Protein AF-A0A672ZR53-F1 (afdb_monomer_lite)

Organism: NCBI:txid375764

Secondary structure (DSSP, 8-state):
----SSHHHHHHHHHHHHHHHH--SGGGHHHHHHHHHHHHHHTSHHHHHHHHHHHTT--

Structure (mmCIF, N/CA/C/O backbone):
data_AF-A0A672ZR53-F1
#
_entry.id   AF-A0A672ZR53-F1
#
loop_
_atom_site.group_PDB
_atom_site.id
_atom_site.type_symbol
_atom_site.label_atom_id
_atom_site.label_alt_id
_atom_site.label_comp_id
_atom_site.label_asym_id
_atom_site.label_entity_id
_atom_site.label_seq_id
_atom_site.pdbx_PDB_ins_code
_atom_site.Cartn_x
_atom_site.Cartn_y
_atom_site.Cartn_z
_atom_site.occupancy
_atom_site.B_iso_or_equiv
_atom_site.auth_seq_id
_atom_site.auth_comp_id
_atom_site.auth_asym_id
_atom_site.auth_atom_id
_atom_site.pdbx_PDB_model_num
ATOM 1 N N . MET A 1 1 ? 29.904 5.184 -6.123 1.00 44.59 1 MET A N 1
ATOM 2 C CA . MET A 1 1 ? 29.221 6.492 -6.230 1.00 44.59 1 MET A CA 1
ATOM 3 C C . MET A 1 1 ? 28.394 6.426 -7.511 1.00 44.59 1 MET A C 1
ATOM 5 O O . MET A 1 1 ? 29.010 6.286 -8.549 1.00 44.59 1 MET A O 1
ATOM 9 N N . SER A 1 2 ? 27.067 6.331 -7.559 1.00 45.84 2 SER A N 1
ATOM 10 C CA . SER A 1 2 ? 26.012 6.550 -6.567 1.00 45.84 2 SER A CA 1
ATOM 11 C C . SER A 1 2 ? 24.910 5.511 -6.809 1.00 45.84 2 SER A C 1
ATOM 13 O O . SER A 1 2 ? 24.177 5.579 -7.788 1.00 45.84 2 SER A O 1
ATOM 15 N N . LEU A 1 3 ? 24.833 4.519 -5.924 1.00 48.00 3 LEU A N 1
ATOM 16 C CA . LEU A 1 3 ? 23.902 3.386 -5.977 1.00 48.00 3 LEU A CA 1
ATOM 17 C C . LEU A 1 3 ? 22.564 3.786 -5.314 1.00 48.00 3 LEU A C 1
ATOM 19 O O . LEU A 1 3 ? 22.135 3.165 -4.353 1.00 48.00 3 LEU A O 1
ATOM 23 N N . PHE A 1 4 ? 21.987 4.910 -5.754 1.00 49.56 4 PHE A N 1
ATOM 24 C CA . PHE A 1 4 ? 20.885 5.621 -5.072 1.00 49.56 4 PHE A CA 1
ATOM 25 C C . PHE A 1 4 ? 19.623 5.785 -5.951 1.00 49.56 4 PHE A C 1
ATOM 27 O O . PHE A 1 4 ? 18.709 6.523 -5.606 1.00 49.56 4 PHE A O 1
ATOM 34 N N . CYS A 1 5 ? 19.575 5.167 -7.140 1.00 56.81 5 CYS A N 1
ATOM 35 C CA . CYS A 1 5 ? 18.546 5.495 -8.142 1.00 56.81 5 CYS A CA 1
ATOM 36 C C . CYS A 1 5 ? 17.317 4.569 -8.115 1.00 56.81 5 CYS A C 1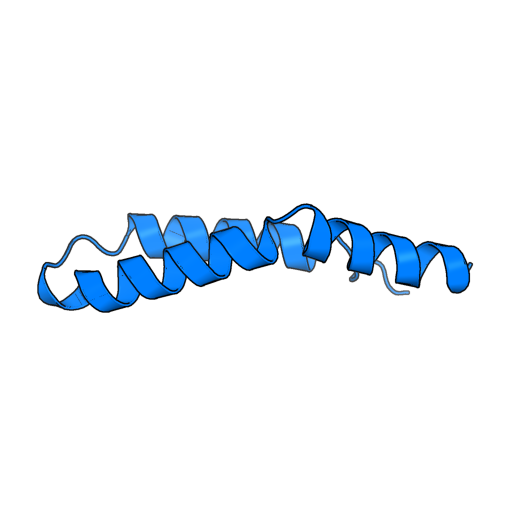
ATOM 38 O O . CYS A 1 5 ? 16.203 5.002 -8.403 1.00 56.81 5 CYS A O 1
ATOM 40 N N . GLU A 1 6 ? 17.483 3.299 -7.747 1.00 54.50 6 GLU A N 1
ATOM 41 C CA . GLU A 1 6 ? 16.394 2.316 -7.845 1.00 54.50 6 GLU A CA 1
ATOM 42 C C . GLU A 1 6 ? 15.896 1.850 -6.474 1.00 54.50 6 GLU A C 1
ATOM 44 O O . GLU A 1 6 ? 14.693 1.836 -6.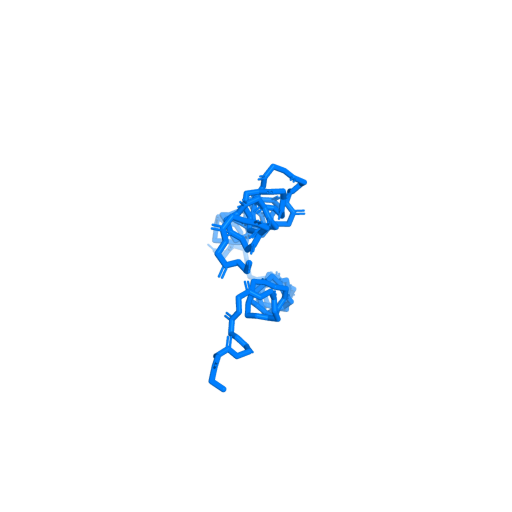202 1.00 54.50 6 GLU A O 1
ATOM 49 N N . THR A 1 7 ? 16.832 1.571 -5.564 1.00 58.94 7 THR A N 1
ATOM 50 C CA . THR A 1 7 ? 16.536 1.078 -4.217 1.00 58.94 7 THR A CA 1
ATOM 51 C C . THR A 1 7 ? 15.732 2.064 -3.387 1.00 58.94 7 THR A C 1
ATOM 53 O O . THR A 1 7 ? 14.898 1.632 -2.600 1.00 58.94 7 THR A O 1
ATOM 56 N N . ASP A 1 8 ? 15.923 3.372 -3.557 1.00 66.50 8 ASP A N 1
ATOM 57 C CA . ASP A 1 8 ? 15.230 4.366 -2.733 1.00 66.50 8 ASP A CA 1
ATOM 58 C C . ASP A 1 8 ? 13.766 4.540 -3.123 1.00 66.50 8 ASP A C 1
ATOM 60 O O . ASP A 1 8 ? 12.927 4.740 -2.248 1.00 66.50 8 ASP A O 1
ATOM 64 N N . THR A 1 9 ? 13.424 4.362 -4.402 1.00 69.25 9 THR A N 1
ATOM 65 C CA . THR A 1 9 ? 12.024 4.404 -4.847 1.00 69.25 9 THR A CA 1
ATOM 66 C C . THR A 1 9 ? 11.271 3.176 -4.346 1.00 69.25 9 THR A C 1
ATOM 68 O O . THR A 1 9 ? 10.180 3.296 -3.786 1.00 69.25 9 THR A O 1
ATOM 71 N N . GLU A 1 10 ? 11.865 1.987 -4.464 1.00 72.31 10 GLU A N 1
ATOM 72 C CA . GLU A 1 10 ? 11.247 0.761 -3.948 1.00 72.31 10 GLU A CA 1
ATOM 73 C C . GLU A 1 10 ? 11.158 0.760 -2.417 1.00 72.31 10 GLU A C 1
ATOM 75 O O . GLU A 1 10 ? 10.129 0.382 -1.848 1.00 72.31 10 GLU A O 1
ATOM 80 N N . ARG A 1 11 ? 12.190 1.274 -1.738 1.00 75.00 11 ARG A N 1
ATOM 81 C CA . ARG A 1 11 ? 12.210 1.434 -0.280 1.00 75.00 11 ARG A CA 1
ATOM 82 C C . ARG A 1 11 ? 11.194 2.471 0.194 1.00 75.00 11 ARG A C 1
ATOM 84 O O . ARG A 1 11 ? 10.497 2.214 1.175 1.00 75.00 11 ARG A O 1
ATOM 91 N N . ALA A 1 12 ? 11.039 3.590 -0.513 1.00 79.88 12 ALA A N 1
ATOM 92 C CA . ALA A 1 12 ? 10.018 4.595 -0.226 1.00 79.88 12 ALA A CA 1
ATOM 93 C C . ALA A 1 12 ? 8.598 4.033 -0.403 1.00 79.88 12 ALA A C 1
ATOM 95 O O . ALA A 1 12 ? 7.749 4.244 0.461 1.00 79.88 12 ALA A O 1
ATOM 96 N N . VAL A 1 13 ? 8.341 3.248 -1.458 1.00 80.06 13 VAL A N 1
ATOM 97 C CA . VAL A 1 13 ? 7.048 2.560 -1.649 1.00 80.06 13 VAL A CA 1
ATOM 98 C C . VAL A 1 13 ? 6.775 1.567 -0.515 1.00 80.06 13 VAL A C 1
ATOM 100 O O . VAL A 1 13 ? 5.649 1.497 -0.018 1.00 80.06 13 VAL A O 1
ATOM 103 N N . GLY A 1 14 ? 7.791 0.824 -0.067 1.00 82.00 14 GLY A N 1
ATOM 104 C CA . GLY A 1 14 ? 7.678 -0.080 1.080 1.00 82.00 14 GLY A CA 1
ATOM 105 C C . GLY A 1 14 ? 7.293 0.644 2.375 1.00 82.00 14 GLY A C 1
ATOM 106 O O . GLY A 1 14 ? 6.369 0.215 3.071 1.00 82.00 14 GLY A O 1
ATOM 107 N N . LEU A 1 15 ? 7.941 1.776 2.662 1.00 85.12 15 LEU A N 1
ATOM 108 C CA . LEU A 1 15 ? 7.652 2.605 3.837 1.00 85.12 15 LEU A CA 1
ATOM 109 C C . LEU A 1 15 ? 6.254 3.231 3.775 1.00 85.12 15 LEU A C 1
ATOM 111 O O . LEU A 1 15 ? 5.532 3.210 4.770 1.00 85.12 15 LEU A O 1
ATOM 115 N N . LEU A 1 16 ? 5.832 3.727 2.609 1.00 84.44 16 LEU A N 1
ATOM 116 C CA . LEU A 1 16 ? 4.491 4.288 2.430 1.00 84.44 16 LEU A CA 1
ATOM 117 C C . LEU A 1 16 ? 3.396 3.226 2.606 1.00 84.44 16 LEU A C 1
ATOM 119 O O . LEU A 1 16 ? 2.365 3.515 3.210 1.00 84.44 16 LEU A O 1
ATOM 123 N N . ARG A 1 17 ? 3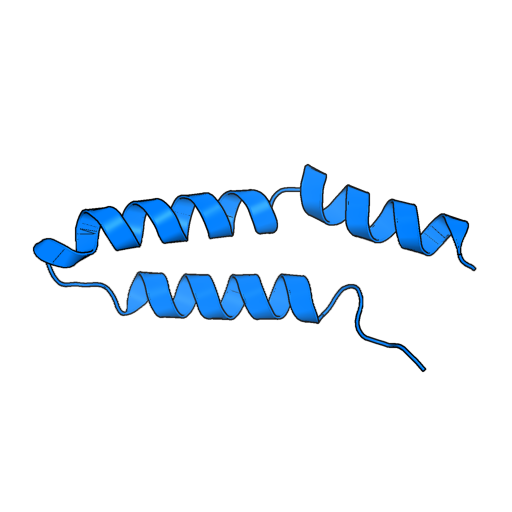.624 1.982 2.159 1.00 83.25 17 ARG A N 1
ATOM 124 C CA . ARG A 1 17 ? 2.696 0.863 2.403 1.00 83.25 17 ARG A CA 1
ATOM 125 C C . ARG A 1 17 ? 2.609 0.485 3.880 1.00 83.25 17 ARG A C 1
ATOM 127 O O . ARG A 1 17 ? 1.510 0.230 4.365 1.00 83.25 17 ARG A O 1
ATOM 134 N N . GLN A 1 18 ? 3.734 0.474 4.599 1.00 84.19 18 GLN A N 1
ATOM 135 C CA . GLN A 1 18 ? 3.732 0.262 6.052 1.00 84.19 18 GLN A CA 1
ATOM 136 C C . GLN A 1 18 ? 2.994 1.387 6.779 1.00 84.19 18 GLN A C 1
ATOM 138 O O . GLN A 1 18 ? 2.156 1.119 7.635 1.00 84.19 18 GLN A O 1
ATOM 143 N N . TYR A 1 19 ? 3.239 2.639 6.391 1.00 84.44 19 TYR A N 1
ATOM 144 C CA . TYR A 1 19 ? 2.530 3.785 6.946 1.00 84.44 19 TYR A CA 1
ATOM 145 C C . TYR A 1 19 ? 1.022 3.680 6.678 1.00 84.44 19 TYR A C 1
ATOM 147 O O . TYR A 1 19 ? 0.225 3.807 7.597 1.00 84.44 19 TYR A O 1
ATOM 155 N N . GLN A 1 20 ? 0.616 3.314 5.458 1.00 81.88 20 GLN A N 1
ATOM 156 C CA . GLN A 1 20 ? -0.787 3.076 5.109 1.00 81.88 20 GLN A CA 1
ATOM 157 C C . GLN A 1 20 ? -1.439 1.948 5.932 1.00 81.88 20 GLN A C 1
ATOM 159 O O . GLN A 1 20 ? -2.629 2.034 6.245 1.00 81.88 20 GLN A O 1
ATOM 164 N N . ALA A 1 21 ? -0.693 0.889 6.264 1.00 82.69 21 ALA A N 1
ATOM 165 C CA . ALA A 1 21 ? -1.181 -0.217 7.089 1.00 82.69 21 ALA A CA 1
ATOM 166 C C . ALA A 1 21 ? -1.372 0.192 8.560 1.00 82.69 21 ALA A C 1
ATOM 168 O O . ALA A 1 21 ? -2.312 -0.278 9.198 1.00 82.69 21 ALA A O 1
ATOM 169 N N . ASN A 1 22 ? -0.531 1.102 9.057 1.00 85.06 22 ASN A N 1
ATOM 170 C CA . ASN A 1 22 ? -0.602 1.628 10.421 1.00 85.06 22 ASN A CA 1
ATOM 171 C C . ASN A 1 22 ? -1.710 2.681 10.612 1.00 85.06 22 ASN A C 1
ATOM 173 O O . ASN A 1 22 ? -2.124 2.921 11.741 1.00 85.06 22 ASN A O 1
ATOM 177 N N . LEU A 1 23 ? -2.224 3.281 9.532 1.00 82.00 23 LEU A N 1
ATOM 178 C CA . LEU A 1 23 ? -3.380 4.183 9.580 1.00 82.00 23 LEU A CA 1
ATOM 179 C C . LEU A 1 23 ? -4.678 3.359 9.658 1.00 82.00 23 LEU A C 1
ATOM 181 O O . LEU A 1 23 ? -5.227 2.895 8.644 1.00 82.00 23 LEU A O 1
ATOM 185 N N . THR A 1 24 ? -5.157 3.141 10.881 1.00 79.88 24 THR A N 1
ATOM 186 C CA . THR A 1 24 ? -6.410 2.423 11.183 1.00 79.88 24 THR A CA 1
ATOM 187 C C . THR A 1 24 ? -7.514 3.333 11.714 1.00 79.88 24 THR A C 1
ATOM 189 O O . THR A 1 24 ? -8.656 2.888 11.832 1.00 79.88 24 THR A O 1
ATOM 192 N N . SER A 1 25 ? -7.203 4.593 12.023 1.00 83.56 25 SER A N 1
ATOM 193 C CA . SER A 1 25 ? -8.155 5.528 12.620 1.00 83.56 25 SER A CA 1
AT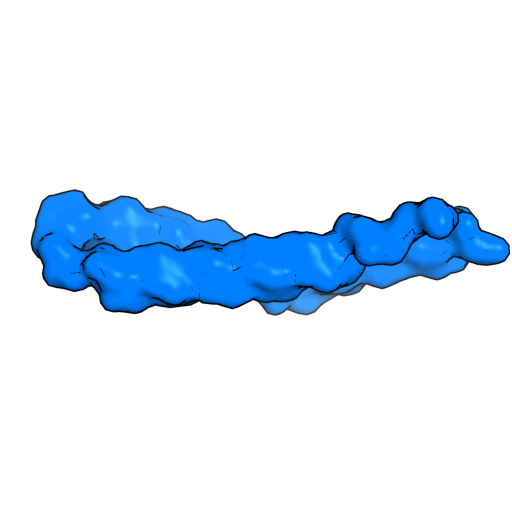OM 194 C C . SER A 1 25 ? -9.111 6.103 11.565 1.00 83.56 25 SER A C 1
ATOM 196 O O . SER A 1 25 ? -8.685 6.418 10.452 1.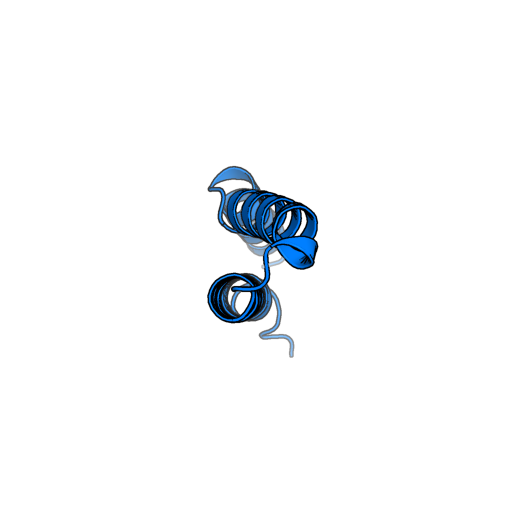00 83.56 25 SER A O 1
ATOM 198 N N . PRO A 1 26 ? -10.402 6.297 11.887 1.00 74.19 26 PRO A N 1
ATOM 199 C CA . PRO A 1 26 ? -11.385 6.822 10.938 1.00 74.19 26 PRO A CA 1
ATOM 200 C C . PRO A 1 26 ? -11.086 8.258 10.470 1.00 74.19 26 PRO A C 1
ATOM 202 O O . PRO A 1 26 ? -11.368 8.584 9.318 1.00 74.19 26 PRO A O 1
ATOM 205 N N . GLU A 1 27 ? -10.456 9.094 11.301 1.00 80.81 27 GLU A N 1
ATOM 206 C CA . GLU A 1 27 ? -9.989 10.438 10.906 1.00 80.81 27 GLU A CA 1
ATOM 207 C C . GLU A 1 27 ? -8.841 10.390 9.885 1.00 80.81 27 GLU A C 1
ATOM 209 O O . GLU A 1 27 ? -8.703 11.264 9.030 1.00 80.81 27 GLU A O 1
ATOM 214 N N . GLU A 1 28 ? -8.046 9.323 9.912 1.00 81.19 28 GLU A N 1
ATOM 215 C CA . GLU A 1 28 ? -6.872 9.152 9.060 1.00 81.19 28 GLU A CA 1
ATOM 216 C C . GLU A 1 28 ? -7.215 8.507 7.713 1.00 81.19 28 GLU A C 1
ATOM 218 O O . GLU A 1 28 ? -6.339 8.308 6.871 1.00 81.19 28 GLU A O 1
ATOM 223 N N . GLN A 1 29 ? -8.487 8.202 7.449 1.00 78.56 29 GLN A N 1
ATOM 224 C CA . GLN A 1 29 ? -8.883 7.467 6.249 1.00 78.56 29 GLN A CA 1
ATOM 225 C C . GLN A 1 29 ? -8.701 8.276 4.956 1.00 78.56 29 GLN A C 1
ATOM 227 O O . GLN A 1 29 ? -8.377 7.720 3.897 1.00 78.56 29 GLN A O 1
ATOM 232 N N . ALA A 1 30 ? -8.813 9.604 5.047 1.00 83.00 30 ALA A N 1
ATOM 233 C CA . ALA A 1 30 ? -8.450 10.517 3.965 1.00 83.00 30 ALA A CA 1
ATOM 234 C C . ALA A 1 30 ? -6.933 10.493 3.687 1.00 83.00 30 ALA A C 1
ATOM 236 O O . ALA A 1 30 ? -6.504 10.458 2.526 1.00 83.00 30 ALA A O 1
ATOM 237 N N . LEU A 1 31 ? -6.119 10.431 4.746 1.00 83.38 31 LEU A N 1
ATOM 238 C CA . LEU A 1 31 ? -4.664 10.327 4.652 1.00 83.38 31 LEU A CA 1
ATOM 239 C C . LEU A 1 31 ? -4.251 8.961 4.088 1.00 83.38 31 LEU A C 1
ATOM 241 O O . LEU A 1 31 ? -3.481 8.905 3.133 1.00 83.38 31 LEU A O 1
ATOM 245 N N . LYS A 1 32 ? -4.852 7.868 4.570 1.00 82.06 32 LYS A N 1
ATOM 246 C CA . LYS A 1 32 ? -4.665 6.499 4.068 1.00 82.06 32 LYS A CA 1
ATOM 247 C C . LYS A 1 32 ? -4.953 6.390 2.573 1.00 82.06 32 LYS A C 1
ATOM 249 O O . LYS A 1 32 ? -4.191 5.768 1.834 1.00 82.06 32 LYS A O 1
ATOM 254 N N . THR A 1 33 ? -6.030 7.028 2.119 1.00 83.38 33 THR A N 1
ATOM 255 C CA . THR A 1 33 ? -6.395 7.074 0.697 1.00 83.38 33 THR A CA 1
ATOM 256 C C . THR A 1 33 ? -5.355 7.842 -0.119 1.00 83.38 33 THR A C 1
ATOM 258 O O . THR A 1 33 ? -4.962 7.398 -1.198 1.00 83.38 33 THR A O 1
ATOM 261 N N . SER A 1 34 ? -4.869 8.970 0.400 1.00 84.88 34 SER A N 1
ATOM 262 C CA . SER A 1 34 ? -3.843 9.789 -0.257 1.00 84.88 34 SER A CA 1
ATOM 263 C C . SER A 1 34 ? -2.496 9.060 -0.346 1.00 84.88 34 SER A C 1
ATOM 265 O O . SER A 1 34 ? -1.900 9.000 -1.419 1.00 84.88 34 SER A O 1
ATOM 267 N N . VAL A 1 35 ? -2.063 8.409 0.737 1.00 84.25 35 VAL A N 1
ATOM 268 C CA . VAL A 1 35 ? -0.833 7.599 0.794 1.00 84.25 35 VAL A CA 1
ATOM 269 C C . VAL A 1 35 ? -0.916 6.382 -0.135 1.00 84.25 35 VAL A C 1
ATOM 271 O O . VAL A 1 35 ? 0.061 6.058 -0.813 1.00 84.25 35 VAL A O 1
ATOM 274 N N . GLY A 1 36 ? -2.087 5.745 -0.235 1.00 82.56 36 GLY A N 1
ATOM 275 C CA . GLY A 1 36 ? -2.322 4.646 -1.174 1.00 82.56 36 GLY A CA 1
ATOM 276 C C . GLY A 1 36 ? -2.213 5.082 -2.638 1.00 82.56 36 GLY A C 1
ATOM 277 O O . GLY A 1 36 ? -1.578 4.393 -3.437 1.00 82.56 36 GLY A O 1
ATOM 278 N N . LYS A 1 37 ? -2.755 6.258 -2.985 1.00 84.31 37 LYS A N 1
ATOM 279 C CA . LYS A 1 37 ? -2.614 6.847 -4.329 1.00 84.31 37 LYS A CA 1
ATOM 280 C C . LYS A 1 37 ? -1.153 7.150 -4.659 1.00 84.31 37 LYS A C 1
ATOM 282 O O . LYS A 1 37 ? -0.685 6.761 -5.724 1.00 84.31 37 LYS A O 1
ATOM 287 N N . VAL A 1 38 ? -0.422 7.778 -3.737 1.00 82.62 38 VAL A N 1
ATOM 288 C CA . VAL A 1 38 ? 1.006 8.093 -3.913 1.00 82.62 38 VAL A CA 1
ATOM 289 C C . VAL A 1 38 ? 1.834 6.810 -4.064 1.00 82.62 38 VAL A C 1
ATOM 291 O O . VAL A 1 38 ? 2.621 6.703 -5.000 1.00 82.62 38 VAL A O 1
ATOM 294 N N . SER A 1 39 ? 1.588 5.787 -3.239 1.00 80.12 39 SER A N 1
ATOM 295 C CA . SER A 1 39 ? 2.256 4.480 -3.363 1.00 80.12 39 SER A CA 1
ATOM 296 C C . SER A 1 39 ? 1.970 3.782 -4.691 1.00 80.12 39 SER A C 1
ATOM 298 O O . SER A 1 39 ? 2.862 3.157 -5.261 1.00 80.12 39 SER A O 1
ATOM 300 N N . ALA A 1 40 ? 0.735 3.863 -5.193 1.00 78.94 40 ALA A N 1
ATOM 301 C CA . ALA A 1 40 ? 0.362 3.279 -6.479 1.00 78.94 40 ALA A CA 1
ATOM 302 C C . ALA A 1 40 ? 1.026 4.010 -7.658 1.00 78.94 40 ALA A C 1
ATOM 304 O O . ALA A 1 40 ? 1.453 3.361 -8.611 1.00 78.94 40 ALA A O 1
ATOM 305 N N . ILE A 1 41 ? 1.165 5.337 -7.573 1.00 80.69 41 ILE A N 1
ATOM 306 C CA . ILE A 1 41 ? 1.848 6.156 -8.584 1.00 80.69 41 ILE A CA 1
ATOM 307 C C . ILE A 1 41 ? 3.348 5.842 -8.608 1.00 80.69 41 ILE A C 1
ATOM 309 O O . ILE A 1 41 ? 3.872 5.519 -9.677 1.00 80.69 41 ILE A O 1
ATOM 313 N N . LEU A 1 42 ? 4.016 5.851 -7.446 1.00 72.38 42 LEU A N 1
ATOM 314 C CA . LEU A 1 42 ? 5.441 5.508 -7.344 1.00 72.38 42 LEU A CA 1
ATOM 315 C C . LEU A 1 42 ? 5.721 4.043 -7.714 1.00 72.38 42 LEU A C 1
ATOM 317 O O . LEU A 1 42 ? 6.772 3.732 -8.264 1.00 72.38 42 LEU A O 1
ATOM 321 N N . GLY A 1 43 ? 4.784 3.136 -7.430 1.00 69.12 43 GLY A N 1
ATOM 322 C CA . GLY A 1 43 ? 4.884 1.726 -7.804 1.00 69.12 43 GLY A CA 1
ATOM 323 C C . GLY A 1 43 ? 4.516 1.428 -9.261 1.00 69.12 43 GLY A C 1
ATOM 324 O O . GLY A 1 43 ? 4.659 0.280 -9.688 1.00 69.12 43 GLY A O 1
ATOM 325 N N . SER A 1 44 ? 4.022 2.414 -10.017 1.00 75.75 44 SER A N 1
ATOM 326 C CA . SER A 1 44 ? 3.571 2.204 -11.392 1.00 75.75 44 SER A CA 1
ATOM 327 C C . SER A 1 44 ? 4.740 1.939 -12.341 1.00 75.75 44 SER A C 1
ATOM 329 O O . SER A 1 44 ? 5.837 2.480 -12.190 1.00 75.75 44 SER A O 1
ATOM 331 N N . GLN A 1 45 ? 4.484 1.131 -13.374 1.00 62.34 45 GLN A N 1
ATOM 332 C CA . GLN A 1 45 ? 5.471 0.838 -14.416 1.00 62.34 45 GLN A CA 1
ATOM 333 C C . GLN A 1 45 ? 5.940 2.096 -15.155 1.00 62.34 45 GLN A C 1
ATOM 335 O O . GLN A 1 45 ? 7.079 2.129 -15.601 1.00 62.34 45 GLN A O 1
ATOM 340 N N . LEU A 1 46 ? 5.115 3.145 -15.231 1.00 64.12 46 LEU A N 1
ATOM 341 C CA . LEU A 1 46 ? 5.501 4.424 -15.829 1.00 64.12 46 LEU A CA 1
ATOM 342 C C . LEU A 1 46 ? 6.600 5.121 -15.015 1.00 64.12 46 LEU A C 1
ATOM 344 O O . LEU A 1 46 ? 7.569 5.603 -15.593 1.00 64.12 46 LEU A O 1
ATOM 348 N N . PHE A 1 47 ? 6.496 5.112 -13.683 1.00 64.75 47 PHE A N 1
ATOM 349 C CA . P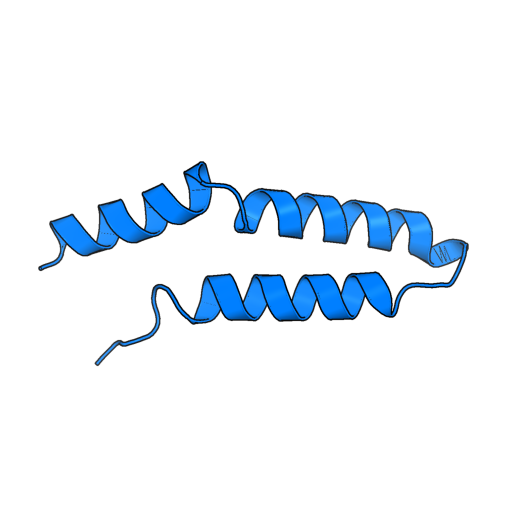HE A 1 47 ? 7.517 5.691 -12.802 1.00 64.75 47 PHE A CA 1
ATOM 350 C C . PHE A 1 47 ? 8.781 4.822 -12.734 1.00 64.75 47 PHE A C 1
ATOM 352 O O . PHE A 1 47 ? 9.894 5.344 -12.788 1.00 64.75 47 PHE A O 1
ATOM 359 N N . LYS A 1 48 ? 8.622 3.490 -12.708 1.00 62.22 48 LYS A N 1
ATOM 360 C CA . LYS A 1 48 ? 9.752 2.549 -12.785 1.00 62.22 48 LYS A CA 1
ATOM 361 C C . LYS A 1 48 ? 10.509 2.680 -14.109 1.00 62.22 48 LYS A C 1
ATOM 363 O O . LYS A 1 48 ? 11.729 2.804 -14.107 1.00 62.22 48 LYS A O 1
ATOM 368 N N . SER A 1 49 ? 9.793 2.726 -15.234 1.00 56.25 49 SER A N 1
ATOM 369 C CA . SER A 1 49 ? 10.375 2.862 -16.574 1.00 56.25 49 SER A CA 1
ATOM 370 C C . SER A 1 49 ? 11.098 4.193 -16.765 1.00 56.25 49 SER A C 1
ATOM 372 O O . SER A 1 49 ? 12.123 4.222 -17.441 1.00 56.25 49 SER A O 1
ATOM 374 N N . TYR A 1 50 ? 10.605 5.282 -16.165 1.00 56.09 50 TYR A N 1
ATOM 375 C CA . TYR A 1 50 ? 11.312 6.565 -16.185 1.00 56.09 50 TYR A CA 1
ATOM 376 C C . TYR A 1 50 ? 12.637 6.499 -15.415 1.00 56.09 50 TYR A C 1
ATOM 378 O O . TYR A 1 50 ? 13.628 7.053 -15.878 1.00 56.09 50 TYR A O 1
ATOM 386 N N . SER A 1 51 ? 12.687 5.774 -14.292 1.00 55.75 51 SER A N 1
ATOM 387 C CA . SER A 1 51 ? 13.932 5.585 -13.532 1.00 55.75 51 SER A CA 1
ATOM 388 C C . SER A 1 51 ? 14.975 4.782 -14.328 1.00 55.75 51 SER A C 1
ATOM 390 O O . SER A 1 51 ? 16.125 5.202 -14.450 1.00 55.75 51 SER A O 1
ATOM 392 N N . TYR A 1 52 ? 14.564 3.689 -14.985 1.00 55.00 52 TYR A N 1
ATOM 393 C CA . TYR A 1 52 ? 15.463 2.912 -15.851 1.00 55.00 52 TYR A CA 1
ATOM 394 C C . TYR A 1 52 ? 15.923 3.686 -17.095 1.00 55.00 52 TYR A C 1
ATOM 396 O O . TYR A 1 52 ? 17.101 3.640 -17.440 1.00 55.00 52 TYR A O 1
ATOM 404 N N . SER A 1 53 ? 15.023 4.424 -17.758 1.00 53.91 53 SER A N 1
ATOM 405 C CA . SER A 1 53 ? 15.337 5.157 -18.995 1.00 53.91 53 SER A CA 1
ATOM 406 C C . SER A 1 53 ? 16.343 6.293 -18.784 1.00 53.91 53 SER A C 1
ATOM 408 O O . SER A 1 53 ? 17.055 6.661 -19.722 1.00 53.91 53 SER A O 1
ATOM 410 N N . VAL A 1 54 ? 16.406 6.867 -17.580 1.00 56.22 54 VAL A N 1
ATOM 411 C CA . VAL A 1 54 ? 17.397 7.893 -17.222 1.00 56.22 54 VAL A CA 1
ATOM 412 C C . VAL A 1 54 ? 18.754 7.251 -16.898 1.00 56.22 54 VAL A C 1
ATOM 414 O O . VAL A 1 54 ? 19.785 7.823 -17.237 1.00 56.22 54 VAL A O 1
ATOM 417 N N . MET A 1 55 ? 18.777 6.031 -16.344 1.00 51.72 55 MET A N 1
ATOM 418 C CA . MET A 1 55 ? 20.013 5.270 -16.105 1.00 51.72 55 MET A CA 1
ATOM 419 C C . MET A 1 55 ? 20.649 4.701 -17.383 1.00 51.72 55 MET A C 1
ATOM 421 O O . MET A 1 55 ? 21.872 4.700 -17.485 1.00 51.72 55 MET A O 1
ATOM 425 N N . THR A 1 56 ? 19.867 4.256 -18.374 1.00 52.78 56 THR A N 1
ATOM 426 C CA . THR A 1 56 ? 20.425 3.713 -19.633 1.00 52.78 56 THR A CA 1
ATOM 427 C C . THR A 1 56 ? 21.053 4.772 -20.539 1.00 52.78 56 THR A C 1
ATOM 429 O O . THR A 1 56 ? 21.791 4.415 -21.445 1.00 52.78 56 THR A O 1
ATOM 432 N N . ASN A 1 57 ? 20.752 6.058 -20.327 1.00 50.50 57 ASN A N 1
ATOM 433 C CA . ASN A 1 57 ? 21.348 7.171 -21.080 1.00 50.50 57 ASN A CA 1
ATOM 434 C C . ASN A 1 57 ? 22.526 7.836 -20.347 1.00 50.50 57 ASN A C 1
ATOM 436 O O . ASN A 1 57 ? 23.084 8.808 -20.853 1.00 50.50 57 ASN A O 1
ATOM 440 N N . LEU A 1 58 ? 22.881 7.353 -19.153 1.00 53.75 58 LEU A N 1
ATOM 441 C CA . LEU A 1 58 ? 23.952 7.916 -18.326 1.00 53.75 58 LEU A CA 1
ATOM 442 C C . LEU A 1 58 ? 25.078 6.908 -18.030 1.00 53.75 58 LEU A C 1
ATOM 444 O O . LEU A 1 58 ? 25.956 7.200 -17.218 1.00 53.75 58 LEU A O 1
ATOM 448 N N . CYS A 1 59 ? 25.060 5.746 -18.691 1.00 46.12 59 CYS A N 1
ATOM 449 C CA . CYS A 1 59 ? 26.160 4.785 -18.753 1.00 46.12 59 CYS A CA 1
ATOM 450 C C . CYS A 1 59 ? 26.643 4.670 -20.200 1.00 46.12 59 CYS A C 1
ATOM 452 O O . CYS A 1 59 ? 27.871 4.523 -20.382 1.00 46.12 59 CYS A O 1
#

Foldseek 3Di:
DDPCQQVVLVVVLVVLVVVLVVPPDPVCVVVSVVSVVVSCVSPDPVVVVVSVVVVVVVD

pLDDT: mean 70.57, std 13.39, range [44.59, 85.12]

Sequence (59 aa):
MSLFCETDTERAVGLLRQYQANLTSPEEQALKTSVGKVSAILGSQLFKSYSYSVMTNLC

Radius of gyration: 14.22 Å; chains: 1; bounding box: 41×11×34 Å

InterPro domains:
  IPR015143 L27-1 [PF09058] (7-49)
  IPR036892 L27 domain superfamily [SSF101288] (7-49)